Protein AF-A0A7S1ED60-F1 (afdb_monomer_lite)

InterPro domains:
  IPR005821 Ion transport domain [PF00520] (2-104)

Structure (mmCIF, N/CA/C/O backbone):
data_AF-A0A7S1ED60-F1
#
_entry.id   AF-A0A7S1ED60-F1
#
loop_
_atom_site.group_PDB
_atom_site.id
_atom_site.type_symbol
_atom_site.label_atom_id
_atom_site.label_alt_id
_atom_site.label_comp_id
_atom_site.label_asym_id
_atom_site.label_entity_id
_atom_site.label_seq_id
_atom_site.pdbx_PDB_ins_code
_atom_site.Cartn_x
_atom_site.Cartn_y
_atom_site.Cartn_z
_atom_site.occupancy
_atom_site.B_iso_or_equiv
_atom_site.auth_seq_id
_atom_site.auth_comp_id
_atom_site.auth_asym_id
_atom_site.auth_atom_id
_atom_site.pdbx_PDB_model_num
ATOM 1 N N . GLU A 1 1 ? -7.794 -2.119 20.389 1.00 84.38 1 GLU A N 1
ATOM 2 C CA . GLU A 1 1 ? -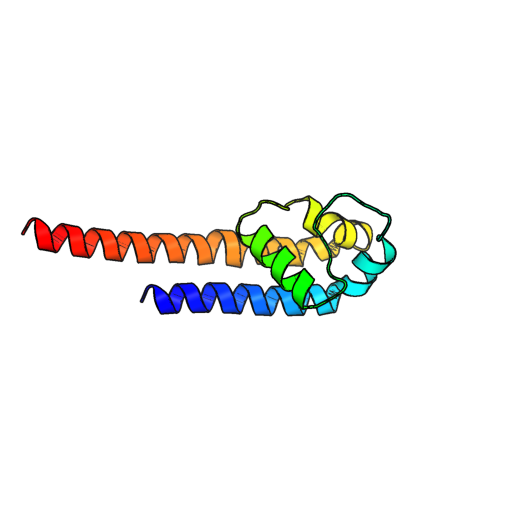8.738 -2.080 19.247 1.00 84.38 1 GLU A CA 1
ATOM 3 C C . GLU A 1 1 ? -8.332 -1.109 18.131 1.00 84.38 1 GLU A C 1
ATOM 5 O O . GLU A 1 1 ? -7.722 -1.566 17.177 1.00 84.38 1 GLU A O 1
ATOM 10 N N . ILE A 1 2 ? -8.581 0.213 18.210 1.00 92.19 2 ILE A N 1
ATOM 11 C CA . ILE A 1 2 ? -8.271 1.143 17.086 1.00 92.19 2 ILE A CA 1
ATOM 12 C C . ILE A 1 2 ? -6.783 1.111 16.693 1.00 92.19 2 ILE A C 1
ATOM 14 O O . ILE A 1 2 ? -6.457 1.063 15.508 1.00 92.19 2 ILE A O 1
ATOM 18 N N . ALA A 1 3 ? -5.881 1.105 17.680 1.00 93.38 3 ALA A N 1
ATOM 19 C CA . ALA A 1 3 ? -4.438 1.070 17.436 1.00 93.38 3 ALA A CA 1
ATOM 20 C C . ALA A 1 3 ? -3.984 -0.211 16.711 1.00 93.38 3 ALA A C 1
ATOM 22 O O . ALA A 1 3 ? -3.089 -0.148 15.874 1.00 93.38 3 ALA A O 1
ATOM 23 N N . GLU A 1 4 ? -4.621 -1.354 16.983 1.00 94.88 4 GLU A N 1
ATOM 24 C CA . GLU A 1 4 ? -4.309 -2.627 16.319 1.00 94.88 4 GLU A CA 1
ATOM 25 C C . GLU A 1 4 ? -4.730 -2.595 14.851 1.00 94.88 4 GLU A C 1
ATOM 27 O O . GLU A 1 4 ? -3.950 -2.961 13.977 1.00 94.88 4 GLU A O 1
ATOM 32 N N . VAL A 1 5 ? -5.934 -2.091 14.562 1.00 94.44 5 VAL A N 1
ATOM 33 C CA . VAL A 1 5 ? -6.422 -1.956 13.181 1.00 94.44 5 VAL A CA 1
ATOM 34 C C . VAL A 1 5 ? -5.544 -0.988 12.393 1.00 94.44 5 VAL A C 1
ATOM 36 O O . VAL A 1 5 ? -5.163 -1.279 11.261 1.00 94.44 5 VAL A O 1
ATOM 39 N N . PHE A 1 6 ? -5.151 0.130 13.005 1.00 93.75 6 PHE A N 1
ATOM 40 C CA . PHE A 1 6 ? -4.221 1.074 12.392 1.00 93.75 6 PHE A CA 1
ATOM 41 C C . PHE A 1 6 ? -2.852 0.438 12.109 1.00 93.75 6 PHE A C 1
ATOM 43 O O . PHE A 1 6 ? -2.301 0.612 11.023 1.00 93.75 6 PHE A O 1
ATOM 50 N N . PHE A 1 7 ? -2.324 -0.349 13.049 1.00 95.00 7 PHE A N 1
ATOM 51 C CA . PHE A 1 7 ? -1.071 -1.076 12.859 1.00 95.00 7 PHE A CA 1
ATOM 52 C C . PHE A 1 7 ? -1.159 -2.083 11.703 1.00 95.00 7 PHE A C 1
ATOM 54 O O . PHE A 1 7 ? -0.258 -2.130 10.869 1.00 95.00 7 PHE A O 1
ATOM 61 N N . ILE A 1 8 ? -2.266 -2.826 11.587 1.00 95.31 8 ILE A N 1
ATOM 62 C CA . ILE A 1 8 ? -2.503 -3.756 10.470 1.00 95.31 8 ILE A CA 1
ATOM 63 C C . ILE A 1 8 ? -2.515 -3.012 9.129 1.00 95.31 8 ILE A C 1
ATOM 65 O O . ILE A 1 8 ? -1.888 -3.477 8.177 1.00 95.31 8 ILE A O 1
ATOM 69 N N . VAL A 1 9 ? -3.176 -1.849 9.051 1.00 94.88 9 VAL A N 1
ATOM 70 C CA . VAL A 1 9 ? -3.183 -1.005 7.842 1.00 94.88 9 VAL A CA 1
ATOM 71 C C . VAL A 1 9 ? -1.761 -0.597 7.458 1.00 94.88 9 VAL A C 1
ATOM 73 O O . VAL A 1 9 ? -1.371 -0.763 6.303 1.00 94.88 9 VAL A O 1
ATOM 76 N N . LEU A 1 10 ? -0.964 -0.116 8.416 1.00 94.50 10 LEU A N 1
ATOM 77 C CA . LEU A 1 10 ? 0.425 0.266 8.156 1.00 94.50 10 LEU A CA 1
ATOM 78 C C . LEU A 1 10 ? 1.277 -0.921 7.700 1.00 94.50 10 LEU A C 1
ATOM 80 O O . LEU A 1 10 ? 2.000 -0.806 6.713 1.00 94.50 10 LEU A O 1
ATOM 84 N N . CYS A 1 11 ? 1.173 -2.073 8.364 1.00 96.00 11 CYS A N 1
ATOM 85 C CA . CYS A 1 11 ? 1.890 -3.281 7.960 1.00 96.00 11 CYS A CA 1
ATOM 86 C C . CYS A 1 11 ? 1.504 -3.734 6.551 1.00 96.00 11 CYS A C 1
ATOM 88 O O . CYS A 1 11 ? 2.387 -4.069 5.763 1.00 96.00 11 CYS A O 1
ATOM 90 N N . ALA A 1 12 ? 0.213 -3.707 6.209 1.00 95.50 12 ALA A N 1
ATOM 91 C CA . ALA A 1 12 ? -0.248 -4.038 4.867 1.00 95.50 12 ALA A CA 1
ATOM 92 C C .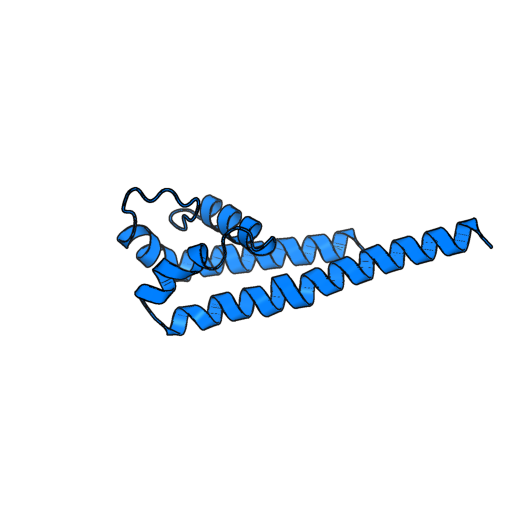 ALA A 1 12 ? 0.377 -3.097 3.829 1.00 95.50 12 ALA A C 1
ATOM 94 O O . ALA A 1 12 ? 0.963 -3.568 2.855 1.00 95.50 12 ALA A O 1
ATOM 95 N N . VAL A 1 13 ? 0.347 -1.781 4.068 1.00 95.12 13 VAL A N 1
ATOM 96 C CA . VAL A 1 13 ? 0.985 -0.803 3.176 1.00 95.12 13 VAL A CA 1
ATOM 97 C C . VAL A 1 13 ? 2.479 -1.073 3.032 1.00 95.12 13 VAL A C 1
ATOM 99 O O . VAL A 1 13 ? 2.971 -1.069 1.910 1.00 95.12 13 VAL A O 1
ATOM 102 N N . LEU A 1 14 ? 3.204 -1.366 4.114 1.00 95.38 14 LEU A N 1
ATOM 103 C CA . LEU A 1 14 ? 4.640 -1.664 4.053 1.00 95.38 14 LEU A CA 1
ATOM 104 C C . LEU A 1 14 ? 4.946 -2.938 3.252 1.00 95.38 14 LEU A C 1
ATOM 106 O O . LEU A 1 14 ? 5.873 -2.936 2.444 1.00 95.38 14 LEU A O 1
ATOM 110 N N . ILE A 1 15 ? 4.155 -4.001 3.427 1.00 96.19 15 ILE A N 1
ATOM 111 C CA . ILE A 1 15 ? 4.303 -5.254 2.668 1.00 96.19 15 ILE A CA 1
ATOM 112 C C . ILE A 1 15 ? 4.075 -4.997 1.178 1.00 96.19 15 ILE A C 1
ATOM 114 O O . ILE A 1 15 ? 4.888 -5.406 0.349 1.00 96.19 15 ILE A O 1
ATOM 118 N N . PHE A 1 16 ? 3.004 -4.280 0.833 1.00 94.94 16 PHE A N 1
ATOM 119 C CA . PHE A 1 16 ? 2.720 -3.915 -0.553 1.00 94.94 16 PHE A CA 1
ATOM 120 C C . PHE A 1 16 ? 3.758 -2.947 -1.128 1.00 94.94 16 PHE A C 1
ATOM 122 O O . PHE A 1 16 ? 4.129 -3.094 -2.285 1.00 94.94 16 PHE A O 1
ATOM 129 N N . SER A 1 17 ? 4.287 -2.018 -0.332 1.00 94.00 17 SER A N 1
ATOM 130 C CA . SER A 1 17 ? 5.344 -1.092 -0.759 1.00 94.00 17 SER A CA 1
ATOM 131 C C . SER A 1 17 ? 6.630 -1.835 -1.088 1.00 94.00 17 SER A C 1
ATOM 133 O O . SER A 1 17 ? 7.231 -1.608 -2.136 1.00 94.00 17 SER A O 1
ATOM 135 N N . TRP A 1 18 ? 7.032 -2.765 -0.221 1.00 95.06 18 TRP A N 1
ATOM 136 C CA . TRP A 1 18 ? 8.197 -3.608 -0.451 1.00 95.06 18 TRP A CA 1
ATOM 137 C C . TRP A 1 18 ? 8.007 -4.524 -1.663 1.00 95.06 18 TRP A C 1
ATOM 139 O O . TRP A 1 18 ? 8.902 -4.618 -2.501 1.00 95.06 18 TRP A O 1
ATOM 149 N N . ALA A 1 19 ? 6.836 -5.155 -1.796 1.00 94.69 19 ALA A N 1
ATOM 150 C CA . ALA A 1 19 ? 6.521 -6.000 -2.943 1.00 94.69 19 ALA A CA 1
ATOM 151 C C . ALA A 1 19 ? 6.503 -5.191 -4.248 1.00 94.69 19 ALA A C 1
ATOM 153 O O . ALA A 1 19 ? 7.133 -5.593 -5.220 1.00 94.69 19 ALA A O 1
ATOM 154 N N . GLY A 1 20 ? 5.850 -4.027 -4.259 1.00 91.75 20 GLY A N 1
ATOM 155 C CA . GLY A 1 20 ? 5.795 -3.131 -5.412 1.00 91.75 20 GLY A CA 1
ATOM 156 C C . GLY A 1 20 ? 7.183 -2.647 -5.828 1.00 91.75 20 GLY A C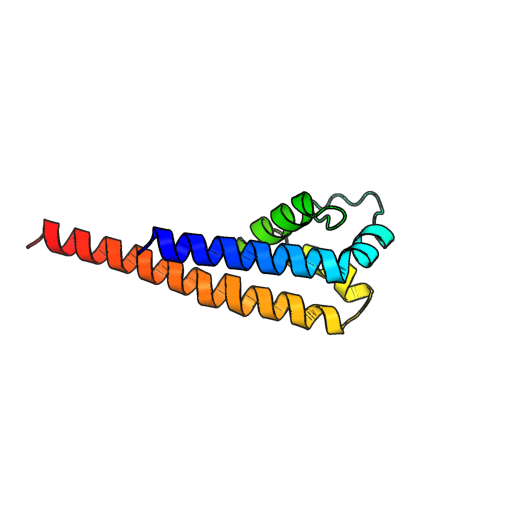 1
ATOM 157 O O . GLY A 1 20 ? 7.523 -2.713 -7.005 1.00 91.75 20 GLY A O 1
ATOM 158 N N . TYR A 1 21 ? 8.020 -2.257 -4.863 1.00 92.06 21 TYR A N 1
ATOM 159 C CA . TYR A 1 21 ? 9.430 -1.943 -5.101 1.00 92.06 21 TYR A CA 1
ATOM 160 C C . TYR A 1 21 ? 10.186 -3.132 -5.717 1.00 92.06 21 TYR A C 1
ATOM 162 O O . TYR A 1 21 ? 10.868 -2.988 -6.728 1.00 92.06 21 TYR A O 1
ATOM 170 N N . ALA A 1 22 ? 10.049 -4.330 -5.144 1.00 92.19 22 ALA A N 1
ATOM 171 C CA . ALA A 1 22 ? 10.751 -5.517 -5.626 1.00 92.19 22 ALA A CA 1
ATOM 172 C C . ALA A 1 22 ? 10.318 -5.943 -7.041 1.00 92.19 22 ALA A C 1
ATOM 174 O O . ALA A 1 22 ? 11.161 -6.394 -7.816 1.00 92.19 22 ALA A O 1
ATOM 175 N N . LEU A 1 23 ? 9.029 -5.801 -7.368 1.00 90.38 23 LEU A N 1
ATOM 176 C CA . LEU A 1 23 ? 8.448 -6.201 -8.651 1.00 90.38 23 LEU A CA 1
ATOM 177 C C . LEU A 1 23 ? 8.678 -5.175 -9.760 1.00 90.38 23 LEU A C 1
ATOM 179 O O . LEU A 1 23 ? 9.015 -5.574 -10.870 1.00 90.38 23 LEU A O 1
ATOM 183 N N . PHE A 1 24 ? 8.498 -3.884 -9.476 1.00 89.62 24 PHE A N 1
ATOM 184 C CA . PHE A 1 24 ? 8.366 -2.879 -10.530 1.00 89.62 24 PHE A CA 1
ATOM 185 C C . PHE A 1 24 ? 9.503 -1.861 -10.599 1.00 89.62 24 PHE A C 1
ATOM 187 O O . PHE A 1 24 ? 9.498 -1.061 -11.524 1.00 89.62 24 PHE A O 1
ATOM 194 N N . ARG A 1 25 ? 10.500 -1.865 -9.697 1.00 86.88 25 ARG A N 1
ATOM 195 C CA . ARG A 1 25 ? 11.572 -0.838 -9.690 1.00 86.88 25 ARG A CA 1
ATOM 196 C C . ARG A 1 25 ? 12.169 -0.534 -11.073 1.00 86.88 25 ARG A C 1
ATOM 198 O O . ARG A 1 25 ? 12.367 0.625 -11.408 1.00 86.88 25 ARG A O 1
ATOM 205 N N . HIS A 1 26 ? 12.382 -1.567 -11.892 1.00 84.38 26 HIS A N 1
ATOM 206 C CA . HIS A 1 26 ? 12.997 -1.440 -13.217 1.00 84.38 26 HIS A CA 1
ATOM 207 C C . HIS A 1 26 ? 12.094 -0.719 -14.222 1.00 84.38 26 HIS A C 1
ATOM 209 O O . HIS A 1 26 ? 12.591 0.039 -15.049 1.00 84.38 26 HIS A O 1
ATOM 215 N N . ASP A 1 27 ? 10.776 -0.904 -14.124 1.00 84.06 27 ASP A N 1
ATOM 216 C CA . ASP A 1 27 ? 9.805 -0.253 -15.008 1.00 84.06 27 ASP A CA 1
ATOM 217 C C . ASP A 1 27 ? 9.724 1.256 -14.718 1.00 84.06 27 ASP A C 1
ATOM 219 O O . ASP A 1 27 ? 9.615 2.069 -15.634 1.00 84.06 27 ASP A O 1
ATOM 223 N N . TYR A 1 28 ? 9.843 1.648 -13.444 1.00 81.12 28 TYR A N 1
ATOM 224 C CA . TYR A 1 28 ? 9.826 3.059 -13.032 1.00 81.12 28 TYR A CA 1
ATOM 225 C C . TYR A 1 28 ? 11.176 3.753 -13.254 1.00 81.12 28 TYR A C 1
ATOM 227 O O . TYR A 1 28 ? 11.203 4.955 -13.510 1.00 81.12 28 TYR A O 1
ATOM 235 N N . GLU A 1 29 ? 12.290 3.017 -13.213 1.00 77.25 29 GLU A N 1
ATOM 236 C CA . GLU A 1 29 ? 13.603 3.533 -13.617 1.00 77.25 29 GLU A CA 1
ATOM 237 C C . GLU A 1 29 ? 13.661 3.782 -15.133 1.00 77.25 29 GLU A C 1
ATOM 239 O O . GLU A 1 29 ? 14.149 4.825 -15.564 1.00 77.25 29 GLU A O 1
ATOM 244 N N . ALA A 1 30 ? 13.116 2.877 -15.952 1.00 70.62 30 ALA A N 1
ATOM 245 C CA . ALA A 1 30 ? 13.128 2.998 -17.413 1.00 70.62 30 ALA A CA 1
ATOM 246 C C . ALA A 1 30 ? 12.268 4.160 -17.946 1.00 70.62 30 ALA A C 1
ATOM 248 O O . ALA A 1 30 ? 12.574 4.728 -18.995 1.00 70.62 30 ALA A O 1
ATOM 249 N N . GLU A 1 31 ? 11.206 4.526 -17.226 1.00 65.88 31 GLU A N 1
ATOM 250 C CA . GLU A 1 31 ? 10.254 5.568 -17.627 1.00 65.88 31 GLU A CA 1
ATOM 251 C C . GLU A 1 31 ? 10.521 6.927 -16.953 1.00 65.88 31 GLU A C 1
ATOM 253 O O . GLU A 1 31 ? 9.727 7.859 -17.088 1.00 65.88 31 GLU A O 1
ATOM 258 N N . SER A 1 32 ? 11.668 7.080 -16.279 1.00 57.44 32 SER A N 1
ATOM 259 C CA . SER A 1 32 ? 12.097 8.312 -15.605 1.00 57.44 32 SER A CA 1
ATOM 260 C C . SER A 1 32 ? 12.532 9.428 -16.578 1.00 57.44 32 SER A C 1
ATOM 262 O O . SER A 1 32 ? 13.596 10.034 -16.479 1.00 57.44 32 SER A O 1
ATOM 264 N N . ALA A 1 33 ? 11.660 9.761 -17.532 1.00 50.91 33 ALA A N 1
ATOM 265 C CA . ALA A 1 33 ? 11.589 11.104 -18.094 1.00 50.91 33 ALA A CA 1
ATOM 266 C C . ALA A 1 33 ? 11.230 12.094 -16.964 1.00 50.91 33 ALA A C 1
ATOM 268 O O . ALA A 1 33 ? 10.562 11.679 -16.012 1.00 50.91 33 ALA A O 1
ATOM 269 N N . PRO A 1 34 ? 11.628 13.383 -17.043 1.00 46.38 34 PRO A N 1
ATOM 270 C CA . PRO A 1 34 ? 11.389 14.383 -15.999 1.00 46.38 34 PRO A CA 1
ATOM 271 C C . PRO A 1 34 ? 9.892 14.705 -15.921 1.00 46.38 34 PRO A C 1
ATOM 273 O O . PRO A 1 34 ? 9.409 15.700 -16.453 1.00 46.38 34 PRO A O 1
ATOM 276 N N . SER A 1 35 ? 9.141 13.799 -15.312 1.00 48.78 35 SER A N 1
ATOM 277 C CA . SER A 1 35 ? 7.691 13.789 -15.302 1.00 48.78 35 SER A CA 1
ATOM 278 C C . SER A 1 35 ? 7.252 14.276 -13.935 1.00 48.78 35 SER A C 1
ATOM 280 O O . SER A 1 35 ? 7.641 13.746 -12.902 1.00 48.78 35 SER A O 1
ATOM 282 N N . THR A 1 36 ? 6.448 15.324 -13.956 1.00 47.75 36 THR A N 1
ATOM 283 C CA . THR A 1 36 ? 5.892 16.133 -12.866 1.00 47.75 36 THR A CA 1
ATOM 284 C C . THR A 1 36 ? 4.977 15.381 -11.887 1.00 47.75 36 THR A C 1
ATOM 286 O O . THR A 1 36 ? 4.172 15.997 -11.190 1.00 47.75 36 THR A O 1
ATOM 289 N N . VAL A 1 37 ? 5.076 14.054 -11.825 1.00 53.59 37 VAL A N 1
ATOM 290 C CA . VAL A 1 37 ? 4.217 13.180 -11.033 1.00 53.59 37 VAL A CA 1
ATOM 291 C C . VAL A 1 37 ? 5.051 12.599 -9.894 1.00 53.59 37 VAL A C 1
ATOM 293 O O . VAL A 1 37 ? 6.095 12.001 -10.129 1.00 53.59 37 VAL A O 1
ATOM 296 N N . ASN A 1 38 ? 4.594 12.775 -8.651 1.00 59.16 38 ASN A N 1
ATOM 297 C CA . ASN A 1 38 ? 5.240 12.287 -7.421 1.00 59.16 38 ASN A CA 1
ATOM 298 C C . ASN A 1 38 ? 5.130 10.754 -7.270 1.00 59.16 38 ASN A C 1
ATOM 300 O O . ASN A 1 38 ? 4.691 10.252 -6.238 1.00 59.16 38 ASN A O 1
ATOM 304 N N . VAL A 1 39 ? 5.434 10.013 -8.328 1.00 68.38 39 VAL A N 1
ATOM 305 C CA . VAL A 1 39 ? 5.347 8.558 -8.394 1.00 68.38 39 VAL A CA 1
ATOM 306 C C . VAL A 1 39 ? 6.739 8.053 -8.715 1.00 68.38 39 VAL A C 1
ATOM 308 O O . VAL A 1 39 ? 7.233 8.216 -9.827 1.00 68.38 39 VAL A O 1
ATOM 311 N N . ASP A 1 40 ? 7.378 7.460 -7.715 1.00 75.06 40 ASP A N 1
ATOM 312 C CA . ASP A 1 40 ? 8.756 7.010 -7.821 1.00 75.06 40 ASP A CA 1
ATOM 313 C C . ASP A 1 40 ? 8.948 5.738 -6.987 1.00 75.06 40 ASP A C 1
ATOM 315 O O . ASP A 1 40 ? 8.741 5.729 -5.772 1.00 75.06 40 ASP A O 1
ATOM 319 N N . LEU A 1 41 ? 9.310 4.644 -7.662 1.00 81.94 41 LEU A N 1
ATOM 320 C CA . LEU A 1 41 ? 9.603 3.341 -7.060 1.00 81.94 41 LEU A CA 1
ATOM 321 C C . LEU A 1 41 ? 11.109 3.010 -7.104 1.00 81.94 41 LEU A C 1
ATOM 323 O O . LEU A 1 41 ? 11.486 1.861 -6.891 1.00 81.94 41 LEU A O 1
ATOM 327 N N . SER A 1 42 ? 11.984 3.992 -7.340 1.00 75.88 42 SER A N 1
ATOM 328 C CA . SER A 1 42 ? 13.447 3.797 -7.381 1.00 75.88 42 SER A CA 1
ATOM 329 C C . SER A 1 42 ? 14.055 3.417 -6.029 1.00 75.88 42 SER A C 1
ATOM 331 O O . SER A 1 42 ? 15.102 2.781 -5.947 1.00 75.88 42 SER A O 1
ATOM 333 N N . THR A 1 43 ? 13.410 3.809 -4.932 1.00 86.31 43 THR A N 1
ATOM 334 C CA . THR A 1 43 ? 13.869 3.534 -3.567 1.00 86.31 43 THR A CA 1
ATOM 335 C C . THR A 1 43 ? 12.711 3.082 -2.698 1.00 86.31 43 THR A C 1
ATOM 337 O O . THR A 1 43 ? 11.585 3.551 -2.852 1.00 86.31 43 THR A O 1
ATOM 340 N N . LEU A 1 44 ? 12.994 2.215 -1.720 1.00 88.25 44 LEU A N 1
ATOM 341 C CA . LEU A 1 44 ? 11.973 1.695 -0.805 1.00 88.25 44 LEU A CA 1
ATOM 342 C C . LEU A 1 44 ? 11.231 2.817 -0.062 1.00 88.25 44 LEU A C 1
ATOM 344 O O . LEU A 1 44 ? 10.022 2.736 0.113 1.00 88.25 44 LEU A O 1
ATOM 348 N N . TYR A 1 45 ? 11.942 3.878 0.331 1.00 88.56 45 TYR A N 1
ATOM 349 C CA . TYR A 1 45 ? 11.339 5.052 0.966 1.00 88.56 45 TYR A CA 1
ATOM 350 C C . TYR A 1 45 ? 10.271 5.707 0.072 1.00 88.56 45 TYR A C 1
ATOM 352 O O . TYR A 1 45 ? 9.145 5.926 0.513 1.00 88.56 45 TYR A O 1
ATOM 360 N N . ARG A 1 46 ? 10.595 5.936 -1.205 1.00 87.00 46 ARG A N 1
ATOM 361 C CA . ARG A 1 46 ? 9.687 6.557 -2.180 1.00 87.00 46 ARG A CA 1
ATOM 362 C C . ARG A 1 46 ? 8.540 5.639 -2.588 1.00 87.00 46 ARG A C 1
ATOM 364 O O . ARG A 1 46 ? 7.415 6.100 -2.784 1.00 87.00 46 ARG A O 1
ATOM 371 N N . ALA A 1 47 ? 8.794 4.330 -2.629 1.00 90.50 47 ALA A N 1
ATOM 372 C CA . ALA A 1 47 ? 7.742 3.335 -2.776 1.00 90.50 47 ALA A CA 1
ATOM 373 C C . ALA A 1 47 ? 6.756 3.434 -1.602 1.00 90.50 47 ALA A C 1
ATOM 375 O O . ALA A 1 47 ? 5.559 3.570 -1.832 1.00 90.50 47 ALA A O 1
ATOM 376 N N . CYS A 1 48 ? 7.236 3.471 -0.354 1.00 91.69 48 CYS A N 1
ATOM 377 C CA . CYS A 1 48 ? 6.371 3.654 0.813 1.00 91.69 48 CYS A CA 1
ATOM 378 C C . CYS A 1 48 ? 5.529 4.935 0.725 1.00 91.69 48 CYS A C 1
ATOM 380 O O . CYS A 1 48 ? 4.321 4.871 0.944 1.00 91.69 48 CYS A O 1
ATOM 382 N N . GLU A 1 49 ? 6.121 6.076 0.360 1.00 91.06 49 GLU A N 1
ATOM 383 C CA . GLU A 1 49 ? 5.371 7.322 0.139 1.00 91.06 49 GLU A CA 1
ATOM 384 C C . GLU A 1 49 ? 4.300 7.152 -0.947 1.00 91.06 49 GLU A C 1
ATOM 386 O O . GLU A 1 49 ? 3.136 7.492 -0.733 1.00 91.06 49 GLU A O 1
ATOM 391 N N . SER A 1 50 ? 4.656 6.546 -2.081 1.00 89.62 50 SER A N 1
ATOM 392 C CA . SER A 1 50 ? 3.735 6.310 -3.196 1.00 89.62 50 SER A CA 1
ATOM 393 C C . SER A 1 50 ? 2.550 5.427 -2.786 1.00 89.62 50 SER A C 1
ATOM 395 O O . SER A 1 50 ? 1.406 5.737 -3.117 1.00 89.62 50 SER A O 1
ATOM 397 N N . PHE A 1 51 ? 2.773 4.355 -2.025 1.00 91.69 51 PHE A N 1
ATOM 398 C CA . PHE A 1 51 ? 1.691 3.480 -1.560 1.00 91.69 51 PHE A CA 1
ATOM 399 C C . PHE A 1 51 ? 0.876 4.084 -0.407 1.00 91.69 51 PHE A C 1
ATOM 401 O O . PHE A 1 51 ? -0.317 3.804 -0.299 1.00 91.69 51 PHE A O 1
ATOM 408 N N . LEU A 1 52 ? 1.466 4.951 0.420 1.00 91.94 52 LEU A N 1
ATOM 409 C CA . LEU A 1 52 ? 0.729 5.732 1.419 1.00 91.94 52 LEU A CA 1
ATOM 410 C C . LEU A 1 52 ? -0.200 6.761 0.760 1.00 91.94 52 LEU A C 1
ATOM 412 O O . LEU A 1 52 ? -1.349 6.897 1.171 1.00 91.94 52 LEU A O 1
ATOM 416 N N . VAL A 1 53 ? 0.251 7.438 -0.297 1.00 91.69 53 VAL A N 1
ATOM 417 C CA . VAL A 1 53 ? -0.599 8.338 -1.099 1.00 91.69 53 VAL A CA 1
ATOM 418 C C . VAL A 1 53 ? -1.651 7.545 -1.892 1.00 91.69 53 VAL A C 1
ATOM 420 O O . VAL A 1 53 ? -2.777 8.012 -2.084 1.00 91.69 53 VAL A O 1
ATOM 423 N N . LEU A 1 54 ? -1.329 6.312 -2.299 1.00 90.12 54 LEU A N 1
ATOM 424 C CA . LEU A 1 54 ? -2.281 5.403 -2.946 1.00 90.12 54 LEU A CA 1
ATOM 425 C C . LEU A 1 54 ? -3.354 4.898 -1.987 1.00 90.12 54 LEU A C 1
ATOM 427 O O . LEU A 1 54 ? -4.501 4.732 -2.398 1.00 90.12 54 LEU A O 1
ATOM 431 N N . LEU A 1 55 ? -3.027 4.720 -0.706 1.00 91.62 55 LEU A N 1
ATOM 432 C CA . LEU A 1 55 ? -4.011 4.414 0.332 1.00 91.62 55 LEU A CA 1
ATOM 433 C C . LEU A 1 55 ? -5.096 5.500 0.414 1.00 91.62 55 LEU A C 1
ATOM 435 O O . LEU A 1 55 ? -6.258 5.184 0.656 1.00 91.62 55 LEU A O 1
ATOM 439 N N . THR A 1 56 ? -4.733 6.766 0.173 1.00 90.69 56 THR A N 1
ATOM 440 C CA . THR A 1 56 ? -5.677 7.894 0.093 1.00 90.69 56 THR A CA 1
ATOM 441 C C . THR A 1 56 ? -6.189 8.146 -1.324 1.00 90.69 56 THR A C 1
ATOM 443 O O . THR A 1 56 ? -6.903 9.117 -1.556 1.00 90.69 56 THR A O 1
ATOM 446 N N . THR A 1 57 ? -5.855 7.277 -2.281 1.00 88.00 57 THR A N 1
ATOM 447 C CA . THR A 1 57 ? -6.268 7.315 -3.695 1.00 88.00 57 THR A CA 1
ATOM 448 C C . THR A 1 57 ? -5.852 8.568 -4.478 1.00 88.00 57 THR A C 1
ATOM 450 O O . THR A 1 57 ? -6.311 8.766 -5.598 1.00 88.00 57 THR A O 1
ATOM 453 N N . CYS A 1 58 ? -4.949 9.400 -3.947 1.00 86.44 58 CYS A N 1
ATOM 454 C CA . CYS A 1 58 ? -4.606 10.698 -4.550 1.00 86.44 58 CYS A CA 1
ATOM 455 C C . CYS A 1 58 ? -3.707 10.590 -5.791 1.00 86.44 58 CYS A C 1
ATOM 457 O O . CYS A 1 58 ? -3.565 11.559 -6.529 1.00 86.44 58 CYS A O 1
ATOM 459 N N . ASN A 1 59 ? -3.069 9.442 -5.999 1.00 80.50 59 ASN A N 1
ATOM 460 C CA . ASN A 1 59 ? -2.130 9.197 -7.094 1.00 80.50 59 ASN A CA 1
ATOM 461 C C . ASN A 1 59 ? -2.581 8.059 -8.029 1.00 80.50 59 ASN A C 1
ATOM 463 O O . ASN A 1 59 ? -1.785 7.587 -8.834 1.00 80.50 59 ASN A O 1
ATOM 467 N N . PHE A 1 60 ? -3.833 7.596 -7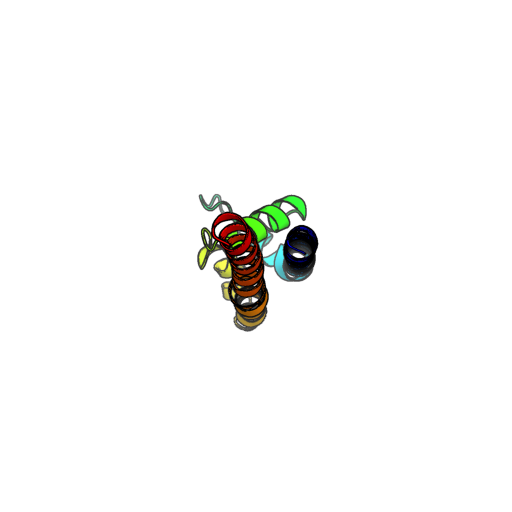.939 1.00 78.81 60 PHE A N 1
ATOM 468 C CA . PHE A 1 60 ? -4.407 6.647 -8.901 1.00 78.81 60 PHE A CA 1
ATOM 469 C C . PHE A 1 60 ? -5.123 7.410 -10.032 1.00 78.81 60 PHE A C 1
ATOM 471 O O . PHE A 1 60 ? -5.844 8.359 -9.726 1.00 78.81 60 PHE A O 1
ATOM 478 N N . PRO A 1 61 ? -5.003 7.015 -11.319 1.00 78.38 61 PRO A N 1
ATOM 479 C CA . PRO A 1 61 ? -4.323 5.833 -11.867 1.00 78.38 61 PRO A CA 1
ATOM 480 C C . PRO A 1 61 ? -2.826 6.026 -12.153 1.00 78.38 61 PRO A C 1
ATOM 482 O O . PRO A 1 61 ? -2.165 5.074 -12.566 1.00 78.38 61 PRO A O 1
ATOM 485 N N . ASP A 1 62 ? -2.287 7.227 -11.953 1.00 81.12 62 ASP A N 1
ATOM 486 C CA . ASP A 1 62 ? -0.936 7.588 -12.401 1.00 81.12 62 ASP A CA 1
ATOM 487 C C . ASP A 1 62 ? 0.155 6.691 -11.805 1.00 81.12 62 ASP A C 1
ATOM 489 O O . ASP A 1 62 ? 1.099 6.315 -12.499 1.00 81.12 62 ASP A O 1
ATOM 493 N N . VAL A 1 63 ? -0.020 6.250 -10.555 1.00 83.81 63 VAL A N 1
ATOM 494 C CA . VAL A 1 63 ? 0.917 5.353 -9.878 1.00 83.81 63 VAL A CA 1
ATOM 495 C C . VAL A 1 63 ? 1.063 4.012 -10.579 1.00 83.81 63 VAL A C 1
ATOM 497 O O . VAL A 1 63 ? 2.147 3.464 -10.516 1.00 83.81 63 VAL A O 1
ATOM 500 N N . MET A 1 64 ? 0.040 3.471 -11.253 1.00 87.19 64 MET A N 1
ATOM 501 C CA . MET A 1 64 ? 0.125 2.140 -11.883 1.00 87.19 64 MET A CA 1
ATOM 502 C C . MET A 1 64 ? 0.603 2.185 -13.336 1.00 87.19 64 MET A C 1
ATOM 504 O O . MET A 1 64 ? 0.909 1.144 -13.918 1.00 87.19 64 MET A O 1
ATOM 508 N N . LEU A 1 65 ? 0.586 3.367 -13.953 1.00 84.81 65 LEU A N 1
ATOM 509 C CA . LEU A 1 65 ? 0.701 3.510 -15.399 1.00 84.81 65 LEU A CA 1
ATOM 510 C C . LEU A 1 65 ? 2.041 2.997 -15.962 1.00 84.81 65 LEU A C 1
ATOM 512 O O . LEU A 1 65 ? 1.985 2.291 -16.973 1.00 84.81 65 LEU A O 1
ATOM 516 N N . PRO A 1 66 ? 3.202 3.239 -15.320 1.00 83.56 66 PRO A N 1
ATOM 517 C CA . PRO A 1 66 ? 4.480 2.713 -15.807 1.00 83.56 66 PRO A CA 1
ATOM 518 C C . PRO A 1 66 ? 4.522 1.178 -15.809 1.00 83.56 66 PRO A C 1
ATOM 520 O O . PRO A 1 66 ? 4.769 0.543 -16.835 1.00 83.56 66 PRO A O 1
ATOM 523 N N . ALA A 1 67 ? 4.127 0.553 -14.695 1.00 86.31 67 ALA A N 1
ATOM 524 C CA . ALA A 1 67 ? 4.046 -0.905 -14.588 1.00 86.31 67 ALA A CA 1
ATOM 525 C C . ALA A 1 67 ? 3.032 -1.522 -15.570 1.00 86.31 67 ALA A C 1
ATOM 527 O O . ALA A 1 67 ? 3.233 -2.636 -16.061 1.00 86.31 67 ALA A O 1
ATOM 528 N N . TYR A 1 68 ? 1.935 -0.815 -15.861 1.00 87.00 68 TYR A N 1
ATOM 529 C CA . TYR A 1 68 ? 0.916 -1.255 -16.815 1.00 87.00 68 TYR A CA 1
ATOM 530 C C . TYR A 1 68 ? 1.406 -1.214 -18.267 1.00 87.00 68 TYR A C 1
ATOM 532 O O . TYR A 1 68 ? 1.056 -2.090 -19.062 1.00 87.00 68 TYR A O 1
ATOM 540 N N . ARG A 1 69 ? 2.210 -0.202 -18.620 1.00 85.31 69 ARG A N 1
ATOM 541 C CA . ARG A 1 69 ? 2.827 -0.074 -19.948 1.00 85.31 69 ARG A CA 1
ATOM 542 C C . ARG A 1 69 ? 3.844 -1.183 -20.202 1.00 85.31 69 ARG A C 1
ATOM 544 O O . ARG A 1 69 ? 3.866 -1.716 -21.309 1.00 85.31 69 ARG A O 1
ATOM 551 N N . ALA A 1 70 ? 4.609 -1.567 -19.181 1.00 86.12 70 ALA A N 1
ATOM 552 C CA . ALA A 1 70 ? 5.538 -2.692 -19.253 1.00 86.12 70 ALA A CA 1
ATOM 553 C C . ALA A 1 70 ? 4.813 -4.046 -19.359 1.00 86.12 70 ALA A C 1
ATOM 555 O O . ALA A 1 70 ? 5.136 -4.871 -20.214 1.00 86.12 70 ALA A O 1
ATOM 556 N N . SER A 1 71 ? 3.796 -4.279 -18.521 1.00 87.38 71 SER A N 1
ATOM 557 C CA . SER A 1 71 ? 3.001 -5.507 -18.555 1.00 87.38 71 SER A CA 1
ATOM 558 C C . SER A 1 71 ? 1.563 -5.278 -18.102 1.00 87.38 71 SER A C 1
ATOM 560 O O . SER A 1 71 ? 1.284 -4.831 -16.991 1.00 87.38 71 SER A O 1
ATOM 562 N N . ARG A 1 72 ? 0.602 -5.708 -18.928 1.00 87.94 72 ARG A N 1
ATOM 563 C CA . ARG A 1 72 ? -0.832 -5.623 -18.595 1.00 87.94 72 ARG A CA 1
ATOM 564 C C . ARG A 1 72 ? -1.197 -6.456 -17.360 1.00 87.94 72 ARG A C 1
ATOM 566 O O . ARG A 1 72 ? -2.186 -6.150 -16.701 1.00 87.94 72 ARG A O 1
ATOM 573 N N . PHE A 1 73 ? -0.407 -7.483 -17.033 1.00 88.12 73 PHE A N 1
ATOM 574 C CA . PHE A 1 73 ? -0.625 -8.324 -15.852 1.00 88.12 73 PHE A CA 1
ATOM 575 C C . PHE A 1 73 ? -0.304 -7.604 -14.537 1.00 88.12 73 PHE A C 1
ATOM 577 O O . PHE A 1 73 ? -0.856 -7.982 -13.501 1.00 88.12 73 PHE A O 1
ATOM 584 N N . SER A 1 74 ? 0.500 -6.535 -14.576 1.00 88.25 74 SER A N 1
ATOM 585 C CA . SER A 1 74 ? 0.833 -5.706 -13.412 1.00 88.25 74 SER A CA 1
ATOM 586 C C . SER A 1 74 ? -0.408 -5.096 -12.755 1.00 88.25 74 SER A C 1
ATOM 588 O O . SER A 1 74 ? -0.418 -4.868 -11.547 1.00 88.25 74 SER A O 1
ATOM 590 N N . VAL A 1 75 ? -1.498 -4.905 -13.514 1.00 90.19 75 VAL A N 1
ATOM 591 C CA . VAL A 1 75 ? -2.764 -4.361 -12.996 1.00 90.19 75 VAL A CA 1
ATOM 592 C C . VAL A 1 75 ? -3.343 -5.204 -11.856 1.00 90.19 75 VAL A C 1
ATOM 594 O O . VAL A 1 75 ? -3.936 -4.660 -10.928 1.00 90.19 75 VAL A O 1
ATOM 597 N N . THR A 1 76 ? -3.127 -6.523 -11.878 1.00 92.44 76 THR A N 1
ATOM 598 C CA . THR A 1 76 ? -3.648 -7.451 -10.864 1.00 92.44 76 THR A CA 1
ATOM 599 C C . THR A 1 76 ? -3.113 -7.116 -9.472 1.00 92.44 76 THR A C 1
ATOM 601 O O . THR A 1 76 ? -3.848 -7.201 -8.491 1.00 92.44 76 THR A O 1
ATOM 604 N N . PHE A 1 77 ? -1.855 -6.677 -9.383 1.00 93.50 77 PHE A N 1
ATOM 605 C CA . PHE A 1 77 ? -1.235 -6.272 -8.125 1.00 93.50 77 PHE A CA 1
ATOM 606 C C . PHE A 1 77 ? -1.898 -5.015 -7.540 1.00 93.50 77 PHE A C 1
ATOM 608 O O . PHE A 1 77 ? -2.261 -4.992 -6.364 1.00 93.50 77 PHE A O 1
ATOM 615 N N . PHE A 1 78 ? -2.121 -3.989 -8.366 1.00 91.94 78 PHE A N 1
ATOM 616 C CA . PHE A 1 78 ? -2.767 -2.748 -7.929 1.00 91.94 78 PHE A CA 1
ATOM 617 C C . PHE A 1 78 ? -4.242 -2.959 -7.578 1.00 91.94 78 PHE A C 1
ATOM 619 O O . PHE A 1 78 ? -4.720 -2.399 -6.595 1.00 91.94 78 PHE A O 1
ATOM 626 N N . ILE A 1 79 ? -4.954 -3.819 -8.315 1.00 93.12 79 ILE A N 1
ATOM 627 C CA . ILE A 1 79 ? -6.326 -4.217 -7.968 1.00 93.12 79 ILE A CA 1
ATOM 628 C C . ILE A 1 79 ? -6.349 -4.905 -6.600 1.00 93.12 79 ILE A C 1
ATOM 630 O O . ILE A 1 79 ? -7.182 -4.561 -5.763 1.00 93.12 79 ILE A O 1
ATOM 634 N N . ALA A 1 80 ? -5.421 -5.832 -6.338 1.00 94.50 80 ALA A N 1
ATOM 635 C CA . ALA A 1 80 ? -5.323 -6.488 -5.037 1.00 94.50 80 ALA A CA 1
ATOM 636 C C . ALA A 1 80 ? -5.074 -5.476 -3.906 1.00 94.50 80 ALA A C 1
ATOM 638 O O . ALA A 1 80 ? -5.733 -5.559 -2.869 1.00 94.50 80 ALA A O 1
ATOM 639 N N . PHE A 1 81 ? -4.196 -4.487 -4.119 1.00 93.69 81 PHE A N 1
ATOM 640 C CA . PHE A 1 81 ? -3.977 -3.403 -3.158 1.00 93.69 81 PHE A CA 1
ATOM 641 C C . PHE A 1 81 ? -5.255 -2.595 -2.901 1.00 93.69 81 PHE A C 1
ATOM 643 O O . PHE A 1 81 ? -5.625 -2.392 -1.749 1.00 93.69 81 PHE A O 1
ATOM 650 N N . VAL A 1 82 ? -5.962 -2.162 -3.948 1.00 92.94 82 VAL A N 1
ATOM 651 C CA . VAL A 1 82 ? -7.192 -1.363 -3.801 1.00 92.94 82 VAL A CA 1
ATOM 652 C C . VAL A 1 82 ? -8.273 -2.146 -3.054 1.00 92.94 82 VAL A C 1
ATOM 654 O O . VAL A 1 82 ? -8.885 -1.623 -2.125 1.00 92.94 82 VAL A O 1
ATOM 657 N N . VAL A 1 83 ? -8.482 -3.416 -3.401 1.00 94.81 83 VAL A N 1
ATOM 658 C CA . VAL A 1 83 ? -9.493 -4.258 -2.747 1.00 94.81 83 VAL A CA 1
ATOM 659 C C . VAL A 1 83 ? -9.146 -4.495 -1.274 1.00 94.81 83 VAL A C 1
ATOM 661 O O . VAL A 1 83 ? -9.999 -4.332 -0.401 1.00 94.81 83 VAL A O 1
ATOM 664 N N . LEU A 1 84 ? -7.901 -4.867 -0.975 1.00 94.56 84 LEU A N 1
ATOM 665 C CA . LEU A 1 84 ? -7.499 -5.223 0.385 1.00 94.56 84 LEU A CA 1
ATOM 666 C C . LEU A 1 84 ? -7.300 -3.986 1.266 1.00 94.56 84 LEU A C 1
ATOM 668 O O . LEU A 1 84 ? -7.883 -3.901 2.344 1.00 94.56 84 LEU A O 1
ATOM 672 N N . CYS A 1 85 ? -6.511 -3.014 0.818 1.00 93.06 85 CYS A N 1
ATOM 673 C CA . CYS A 1 85 ? -6.172 -1.840 1.613 1.00 93.06 85 CYS A CA 1
ATOM 674 C C . CYS A 1 85 ? -7.285 -0.790 1.581 1.00 93.06 85 CYS A C 1
ATOM 676 O O . CYS A 1 85 ? -7.714 -0.348 2.644 1.00 93.06 85 CYS A O 1
ATOM 678 N N . CYS A 1 86 ? -7.782 -0.408 0.400 1.00 91.75 86 CYS A N 1
ATOM 679 C CA . CYS A 1 86 ? -8.718 0.717 0.271 1.00 91.75 86 CYS A CA 1
ATOM 680 C C . CYS A 1 86 ? -10.181 0.341 0.524 1.00 91.75 86 CYS A C 1
ATOM 682 O O . CYS A 1 86 ? -10.943 1.195 0.965 1.00 91.75 86 CYS A O 1
ATOM 684 N N . TRP A 1 87 ? -10.602 -0.899 0.264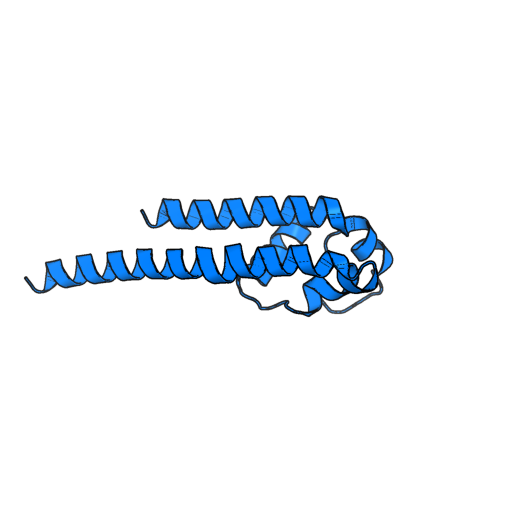 1.00 92.38 87 TRP A N 1
ATOM 685 C CA . TRP A 1 87 ? -11.975 -1.320 0.559 1.00 92.38 87 TRP A CA 1
ATOM 686 C C . TRP A 1 87 ? -12.072 -2.088 1.863 1.00 92.38 87 TRP A C 1
ATOM 688 O O . TRP A 1 87 ? -12.795 -1.655 2.754 1.00 92.38 87 TRP A O 1
ATOM 698 N N . LEU A 1 88 ? -11.347 -3.193 2.016 1.00 95.31 88 LEU A N 1
ATOM 699 C CA . LEU A 1 88 ? -11.494 -4.038 3.198 1.00 95.31 88 LEU A CA 1
ATOM 700 C C . LEU A 1 88 ? -10.932 -3.365 4.460 1.00 95.31 88 LEU A C 1
ATOM 702 O O . LEU A 1 88 ? -11.667 -3.179 5.431 1.00 95.31 88 LEU A O 1
ATOM 706 N N . LEU A 1 89 ? -9.662 -2.951 4.447 1.00 94.56 89 LEU A N 1
ATOM 707 C CA . LEU A 1 89 ? -9.011 -2.399 5.638 1.00 94.56 89 LEU A CA 1
ATOM 708 C C . LEU A 1 89 ? -9.499 -0.988 6.001 1.00 94.56 89 LEU A C 1
ATOM 710 O O . LEU A 1 89 ? -9.693 -0.715 7.185 1.00 94.56 89 LEU A O 1
ATOM 714 N N . GLN A 1 90 ? -9.772 -0.108 5.030 1.00 93.19 90 GLN A N 1
ATOM 715 C CA . GLN A 1 90 ? -10.392 1.195 5.331 1.00 93.19 90 GLN A CA 1
ATOM 716 C C . GLN A 1 90 ? -11.820 1.048 5.877 1.00 93.19 90 GLN A C 1
ATOM 718 O O . GLN A 1 90 ? -12.178 1.734 6.834 1.00 93.19 90 GLN A O 1
ATOM 723 N N . SER A 1 91 ? -12.631 0.127 5.337 1.00 94.69 91 SER A N 1
ATOM 724 C CA . SER A 1 91 ? -13.979 -0.121 5.876 1.00 94.69 91 SER A CA 1
ATOM 725 C C . SER A 1 91 ? -13.923 -0.692 7.290 1.00 94.69 91 SER A C 1
ATOM 727 O O . SER A 1 91 ? -14.730 -0.315 8.141 1.00 94.69 91 SER A O 1
ATOM 729 N N . LEU A 1 92 ? -12.942 -1.558 7.567 1.00 94.81 92 LEU A N 1
ATOM 730 C CA . LEU A 1 92 ? -12.679 -2.064 8.912 1.00 94.81 92 LEU A CA 1
ATOM 731 C C . LEU A 1 92 ? -12.286 -0.929 9.867 1.00 94.81 92 LEU A C 1
ATOM 733 O O . LEU A 1 92 ? -12.865 -0.820 10.944 1.00 94.81 92 LEU A O 1
ATOM 737 N N . MET A 1 93 ? -11.355 -0.058 9.464 1.00 94.69 93 MET A N 1
ATOM 738 C CA . MET A 1 93 ? -10.926 1.095 10.262 1.00 94.69 93 MET A CA 1
ATOM 739 C C . MET A 1 93 ? -12.114 1.994 10.621 1.00 94.69 93 MET A C 1
ATOM 741 O O . MET A 1 93 ? -12.319 2.309 11.797 1.00 94.69 93 MET A O 1
ATOM 745 N N . LEU A 1 94 ? -12.954 2.323 9.634 1.00 94.62 94 LEU A N 1
ATOM 746 C CA . LEU A 1 94 ? -14.163 3.110 9.851 1.00 94.62 94 LEU A CA 1
ATOM 747 C C . LEU A 1 94 ? -15.129 2.412 10.819 1.00 94.62 94 LEU A C 1
ATOM 749 O O . LEU A 1 94 ? -15.641 3.053 11.738 1.00 94.62 94 LEU A O 1
ATOM 753 N N . ALA A 1 95 ? -15.353 1.105 10.661 1.00 95.62 95 ALA A N 1
ATOM 754 C CA . ALA A 1 95 ? -16.219 0.334 11.549 1.00 95.62 95 ALA A CA 1
ATOM 755 C C . ALA A 1 95 ? -15.724 0.358 13.004 1.00 95.62 95 ALA A C 1
ATOM 757 O O . ALA A 1 95 ? -16.520 0.578 13.919 1.00 95.62 95 ALA A O 1
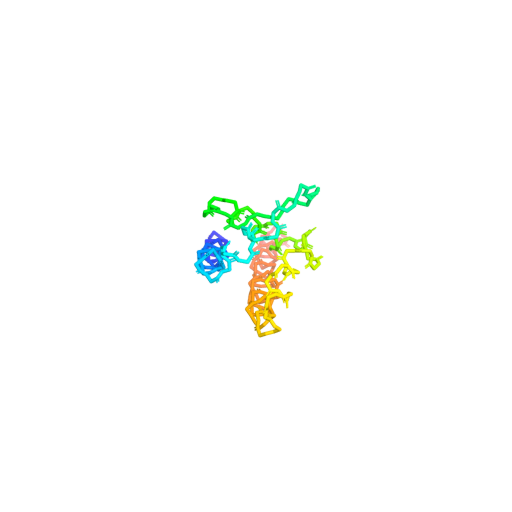ATOM 758 N N . THR A 1 96 ? -14.419 0.197 13.230 1.00 95.50 96 THR A N 1
ATOM 759 C CA . THR A 1 96 ? -13.827 0.227 14.574 1.00 95.50 96 THR A CA 1
ATOM 760 C C . THR A 1 96 ? -13.933 1.612 15.213 1.00 95.50 96 THR A C 1
ATOM 762 O O . THR A 1 96 ? -14.322 1.725 16.377 1.00 95.50 96 THR A O 1
ATOM 765 N N . VAL A 1 97 ? -13.647 2.683 14.466 1.00 95.12 97 VAL A N 1
ATOM 766 C CA . VAL A 1 97 ? -13.747 4.059 14.983 1.00 95.12 97 VAL A CA 1
ATOM 767 C C . VAL A 1 97 ? -15.199 4.432 15.284 1.00 95.12 97 VAL A C 1
ATOM 769 O O . VAL A 1 97 ? -15.488 4.972 16.354 1.00 95.12 97 VAL A O 1
ATOM 772 N N . LEU A 1 98 ? -16.134 4.101 14.388 1.00 94.56 98 LEU A N 1
ATOM 773 C CA . LEU A 1 98 ? -17.560 4.345 14.609 1.00 94.56 98 LEU A CA 1
ATOM 774 C C . LEU A 1 98 ? -18.109 3.522 15.778 1.00 94.56 98 LEU A C 1
ATOM 776 O O . LEU A 1 98 ? -18.918 4.036 16.549 1.00 94.56 98 LEU A O 1
ATOM 780 N N . GLY A 1 99 ? -17.674 2.270 15.936 1.00 94.19 99 GLY A N 1
ATOM 781 C CA . GLY A 1 99 ? -18.034 1.429 17.078 1.00 94.19 99 GLY A CA 1
ATOM 782 C C . GLY A 1 99 ? -17.583 2.043 18.404 1.00 94.19 99 GLY A C 1
ATOM 783 O O . GLY A 1 99 ? -18.387 2.192 19.326 1.00 94.19 99 GLY A O 1
ATOM 784 N N . ALA A 1 100 ? -16.329 2.498 18.471 1.00 91.88 100 ALA A N 1
ATOM 785 C CA . ALA A 1 100 ? -15.791 3.179 19.645 1.00 91.88 100 ALA A CA 1
ATOM 786 C C . ALA A 1 100 ? -16.529 4.494 19.953 1.00 91.88 100 ALA A C 1
ATOM 788 O O . ALA A 1 100 ? -16.829 4.771 21.115 1.00 91.88 100 ALA A O 1
ATOM 789 N N . PHE A 1 101 ? -16.861 5.288 18.929 1.00 92.06 101 PHE A N 1
ATOM 790 C CA . PHE A 1 101 ? -17.641 6.516 19.096 1.00 92.06 101 PHE A CA 1
ATOM 791 C C . PHE A 1 101 ? -19.047 6.230 19.645 1.00 92.06 101 PHE A C 1
ATOM 793 O O . PHE A 1 101 ? -19.464 6.853 20.620 1.00 92.06 101 PHE A O 1
ATOM 800 N N . LYS A 1 102 ? -19.755 5.244 19.076 1.00 92.50 102 LYS A N 1
ATOM 801 C CA . LYS A 1 102 ? -21.099 4.843 19.525 1.00 92.50 102 LYS A CA 1
ATOM 802 C C . LYS A 1 102 ? -21.108 4.335 20.968 1.00 92.50 102 LYS A C 1
ATOM 804 O O . LYS A 1 102 ? -22.010 4.691 21.719 1.00 92.50 102 LYS A O 1
ATOM 809 N N . SER A 1 103 ? -20.103 3.554 21.366 1.00 90.69 103 SER A N 1
ATOM 810 C CA . SER A 1 103 ? -19.965 3.052 22.742 1.00 90.69 103 SER A CA 1
ATOM 811 C C . SER A 1 103 ? -19.819 4.192 23.759 1.00 90.69 103 SER A C 1
ATOM 813 O O . SER A 1 103 ? -20.522 4.231 24.769 1.00 90.69 103 SER A O 1
ATOM 815 N N . ARG A 1 104 ? -18.977 5.188 23.447 1.00 87.94 104 ARG A N 1
ATOM 816 C CA . ARG A 1 104 ? -18.786 6.376 24.296 1.00 87.94 104 ARG A CA 1
ATOM 817 C C . ARG A 1 104 ? -20.034 7.252 24.370 1.00 87.94 104 ARG A C 1
ATOM 819 O O . ARG A 1 104 ? -20.382 7.713 25.451 1.00 87.94 104 ARG A O 1
ATOM 826 N N . ALA A 1 105 ? -20.723 7.451 23.246 1.00 88.56 105 ALA A N 1
ATOM 827 C CA . ALA A 1 105 ? -21.979 8.195 23.222 1.00 88.56 105 ALA A CA 1
ATOM 828 C C . ALA A 1 105 ? -23.054 7.511 24.086 1.00 88.56 105 ALA A C 1
ATOM 830 O O . ALA A 1 105 ? -23.734 8.181 24.855 1.00 88.56 105 ALA A O 1
ATOM 831 N N . GLY A 1 106 ? -23.162 6.179 24.032 1.00 85.31 106 GLY A N 1
ATOM 832 C CA . GLY A 1 106 ? -24.091 5.419 24.874 1.00 85.31 106 GLY A CA 1
ATOM 833 C C . GLY A 1 106 ? -23.840 5.577 26.379 1.00 85.31 106 GLY A C 1
ATOM 834 O O . GLY A 1 106 ? -24.798 5.638 27.137 1.00 85.31 106 GLY A O 1
ATOM 835 N N . GLN A 1 107 ? -22.580 5.709 26.808 1.00 77.44 107 GLN A N 1
ATOM 836 C CA . GLN A 1 107 ? -22.217 5.941 28.216 1.00 77.44 107 GLN A CA 1
ATOM 837 C C . GLN A 1 107 ? -22.469 7.373 28.711 1.00 77.44 107 GLN A C 1
ATOM 839 O O . GLN A 1 107 ? -22.532 7.588 29.914 1.00 77.44 107 GLN A O 1
ATOM 844 N N . GLN A 1 108 ? -22.566 8.366 27.821 1.00 71.19 108 GLN A N 1
ATOM 845 C CA . GLN A 1 108 ? -22.858 9.750 28.222 1.00 71.19 108 GLN A CA 1
ATOM 846 C C . GLN A 1 108 ? -24.356 10.034 28.376 1.00 71.19 108 GLN A C 1
ATOM 848 O O . GLN A 1 108 ? -24.716 11.003 29.041 1.00 71.19 108 GLN A O 1
ATOM 853 N N . PHE A 1 109 ? -25.214 9.236 27.737 1.00 62.41 109 PHE A N 1
ATOM 854 C CA . PHE A 1 109 ? -26.665 9.450 27.699 1.00 62.41 109 PHE A CA 1
ATOM 855 C C . PHE A 1 109 ? -27.476 8.357 28.420 1.00 62.41 109 PHE A C 1
ATOM 857 O O . PHE A 1 109 ? -28.705 8.385 28.347 1.00 62.41 109 PHE A O 1
ATOM 864 N N . GLY A 1 110 ? -26.816 7.413 29.099 1.00 51.25 110 GLY A N 1
ATOM 865 C CA . GLY A 1 110 ? -27.426 6.413 29.985 1.00 51.25 110 GLY A CA 1
ATOM 866 C C . GLY A 1 110 ? -26.863 6.528 31.391 1.00 51.25 110 GLY A C 1
ATOM 867 O O . GLY A 1 110 ? -27.654 6.348 32.340 1.00 51.25 110 GLY A O 1
#

Sequence (110 aa):
EIAEVFFIVLCAVLIFSWAGYALFRHDYEAESAPSTVNVDLSTLYRACESFLVLLTTCNFPDVMLPAYRASRFSVTFFIAFVVLCCWLLQSLMLATVLGAFKSRAGQQFG

pLDDT: mean 86.25, std 11.8, range [46.38, 96.19]

Secondary structure (DSSP, 8-state):
-HHHHHHHHHHHHHHHHHHHHHHHHHHHHHT-SS-SS----SSHHHHHHHHHHHHTTTTTTGGGHHHHHH-GGGHHHHHHHIIIIIIIIHHHHHHHHHHHHHHHHHHH--

Organism: Hemiselmis andersenii (NCBI:txid464988)

Radius of gyration: 17.13 Å; chains: 1; bounding box: 41×24×50 Å

Foldseek 3Di:
DLVVLVVVLLVLLLVLLVVCLVPCLVLQVVPPDVDPAQAHSVDSVSSSVNSVVVLVPNCPPVNCVSVCVVPVCSVVSSVVSCCVNNPPSVVVSVVVVVVVVVVVVVVVVD